Protein AF-A0A117KYS2-F1 (afdb_monomer_lite)

Radius of gyration: 12.73 Å; chains: 1; bounding box: 30×30×34 Å

Structure (mmCIF, N/CA/C/O backbone):
data_AF-A0A117KYS2-F1
#
_entry.id   AF-A0A117KYS2-F1
#
loop_
_atom_site.group_PDB
_atom_site.id
_atom_site.type_symbol
_atom_site.label_atom_id
_atom_site.label_alt_id
_atom_site.label_comp_id
_atom_site.label_asym_id
_atom_site.label_entity_id
_atom_site.label_seq_id
_atom_site.pdbx_PDB_ins_code
_atom_site.Cartn_x
_atom_site.Cartn_y
_atom_site.Cartn_z
_atom_site.occupancy
_atom_site.B_iso_or_equiv
_atom_site.auth_seq_id
_atom_site.auth_comp_id
_atom_site.auth_asym_id
_atom_site.auth_atom_id
_atom_site.pdbx_PDB_model_num
ATOM 1 N N . MET A 1 1 ? -1.937 -6.103 -21.240 1.00 41.62 1 MET A N 1
ATOM 2 C CA . MET A 1 1 ? -1.126 -4.894 -21.483 1.00 41.62 1 MET A CA 1
ATOM 3 C C . MET A 1 1 ? -0.213 -4.769 -20.278 1.00 41.62 1 MET A C 1
ATOM 5 O O . MET A 1 1 ? -0.720 -4.601 -19.182 1.00 41.62 1 MET A O 1
ATOM 9 N N . ASN A 1 2 ? 1.076 -5.072 -20.432 1.00 56.41 2 ASN A N 1
ATOM 10 C CA . ASN A 1 2 ? 2.043 -4.975 -19.338 1.00 56.41 2 ASN A CA 1
ATOM 11 C C . ASN A 1 2 ? 2.710 -3.612 -19.506 1.00 56.41 2 ASN A C 1
ATOM 13 O O . ASN A 1 2 ? 3.801 -3.515 -20.073 1.00 56.41 2 ASN A O 1
ATOM 17 N N . ASP A 1 3 ? 1.972 -2.560 -19.155 1.00 60.66 3 ASP A N 1
ATOM 18 C CA . ASP A 1 3 ? 2.527 -1.216 -19.114 1.00 60.66 3 ASP A CA 1
ATOM 19 C C . ASP A 1 3 ? 3.581 -1.280 -18.024 1.00 60.66 3 ASP A C 1
ATOM 21 O O . ASP A 1 3 ? 3.247 -1.355 -16.844 1.00 60.66 3 ASP A O 1
ATOM 25 N N . ARG A 1 4 ? 4.851 -1.404 -18.420 1.00 71.94 4 ARG A N 1
ATOM 26 C CA . ARG A 1 4 ? 6.005 -1.476 -17.519 1.00 71.94 4 ARG A CA 1
ATOM 27 C C . ARG A 1 4 ? 6.151 -0.131 -16.813 1.00 71.94 4 ARG A C 1
ATOM 29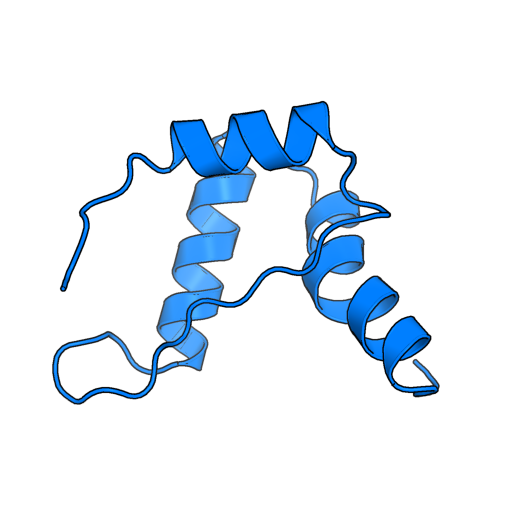 O O . ARG A 1 4 ? 7.050 0.646 -17.123 1.00 71.94 4 ARG A O 1
ATOM 36 N N . LEU A 1 5 ? 5.207 0.162 -15.930 1.00 82.44 5 LEU A N 1
ATOM 37 C CA . LEU A 1 5 ? 5.099 1.410 -15.217 1.00 82.44 5 LEU A CA 1
ATOM 38 C C . LEU A 1 5 ? 6.310 1.507 -14.304 1.00 82.44 5 LEU A C 1
ATOM 40 O O . LEU A 1 5 ? 6.591 0.589 -13.531 1.00 82.44 5 LEU A O 1
ATOM 44 N N . ASP A 1 6 ? 7.033 2.614 -14.419 1.00 91.94 6 ASP A N 1
ATOM 45 C CA . ASP A 1 6 ? 8.123 2.909 -13.505 1.00 91.94 6 ASP A CA 1
ATOM 46 C C . ASP A 1 6 ? 7.557 2.954 -12.072 1.00 91.94 6 ASP A C 1
ATOM 48 O O . ASP A 1 6 ? 6.666 3.771 -11.800 1.00 91.94 6 ASP A O 1
ATOM 52 N N . PRO A 1 7 ? 8.050 2.115 -11.137 1.00 93.12 7 PRO A N 1
ATOM 53 C CA . PRO A 1 7 ? 7.612 2.139 -9.745 1.00 93.12 7 PRO A CA 1
ATOM 54 C C . PRO A 1 7 ? 7.706 3.520 -9.089 1.00 93.12 7 PRO A C 1
ATOM 56 O O . PRO A 1 7 ? 6.967 3.800 -8.144 1.00 93.12 7 PRO A O 1
ATOM 59 N N . LYS A 1 8 ? 8.567 4.408 -9.604 1.00 95.69 8 LYS A N 1
ATOM 60 C CA . LYS A 1 8 ? 8.659 5.794 -9.148 1.00 95.69 8 LYS A CA 1
ATOM 61 C C . LYS A 1 8 ? 7.374 6.581 -9.340 1.00 95.69 8 LYS A C 1
ATOM 63 O O . LYS A 1 8 ? 7.008 7.331 -8.441 1.00 95.69 8 LYS A O 1
ATOM 68 N N . LEU A 1 9 ? 6.656 6.367 -10.438 1.00 96.12 9 LEU A N 1
ATOM 69 C CA . LEU A 1 9 ? 5.382 7.045 -10.673 1.00 96.12 9 LEU A CA 1
ATOM 70 C C . LEU A 1 9 ? 4.340 6.640 -9.627 1.00 96.12 9 LEU A C 1
ATOM 72 O O . LEU A 1 9 ? 3.611 7.487 -9.119 1.00 96.12 9 LEU A O 1
ATOM 76 N N . ILE A 1 10 ? 4.319 5.359 -9.251 1.00 95.75 10 ILE A N 1
ATOM 77 C CA . ILE A 1 10 ? 3.429 4.848 -8.202 1.00 95.75 10 ILE A CA 1
ATOM 78 C C . ILE A 1 10 ? 3.814 5.439 -6.841 1.00 95.75 10 ILE A C 1
ATOM 80 O O . ILE A 1 10 ? 2.952 5.907 -6.100 1.00 95.75 10 ILE A O 1
ATOM 84 N N . PHE A 1 11 ? 5.108 5.442 -6.511 1.00 97.88 11 PHE A N 1
ATOM 85 C CA . PHE A 1 11 ? 5.607 6.007 -5.259 1.00 97.88 11 PHE A CA 1
ATOM 86 C C . PHE A 1 11 ? 5.260 7.495 -5.123 1.00 97.88 11 PHE A C 1
ATOM 88 O O . PHE A 1 11 ? 4.721 7.908 -4.094 1.00 97.88 11 PHE A O 1
ATOM 95 N N . ASP A 1 12 ? 5.526 8.284 -6.165 1.00 98.12 12 ASP A N 1
ATOM 96 C CA . ASP A 1 12 ? 5.252 9.720 -6.180 1.00 98.12 12 ASP A CA 1
ATOM 97 C C . ASP A 1 12 ? 3.743 9.990 -6.080 1.00 98.12 12 ASP A C 1
ATOM 99 O O . ASP A 1 12 ? 3.329 10.868 -5.323 1.00 98.12 12 ASP A O 1
ATOM 103 N N . ALA A 1 13 ? 2.910 9.195 -6.762 1.00 98.00 13 ALA A N 1
ATOM 104 C CA . ALA A 1 13 ? 1.456 9.294 -6.658 1.00 98.00 13 ALA A CA 1
ATOM 105 C C . ALA A 1 13 ? 0.960 9.014 -5.231 1.00 98.00 13 ALA A C 1
ATOM 107 O O . ALA A 1 13 ? 0.165 9.787 -4.695 1.00 98.00 13 ALA A O 1
ATOM 108 N N . ILE A 1 14 ? 1.468 7.962 -4.577 1.00 98.38 14 ILE A N 1
ATOM 109 C CA . ILE A 1 14 ? 1.124 7.658 -3.180 1.00 98.38 14 ILE A CA 1
ATOM 110 C C . ILE A 1 14 ? 1.546 8.809 -2.261 1.00 98.38 14 ILE A C 1
ATOM 112 O O . ILE A 1 14 ? 0.769 9.211 -1.396 1.00 98.38 14 ILE A O 1
ATOM 116 N N . LYS A 1 15 ? 2.755 9.359 -2.441 1.00 98.31 15 LYS A N 1
ATOM 117 C CA . LYS A 1 15 ? 3.247 10.482 -1.629 1.00 98.31 15 LYS A CA 1
ATOM 118 C C . LYS A 1 15 ? 2.446 11.763 -1.847 1.00 98.31 15 LYS A C 1
ATOM 120 O O . LYS A 1 15 ? 2.225 12.492 -0.885 1.00 98.31 15 LYS A O 1
ATOM 125 N N . TYR A 1 16 ? 2.003 12.021 -3.073 1.00 98.62 16 TYR A N 1
ATOM 126 C CA . TYR A 1 16 ? 1.166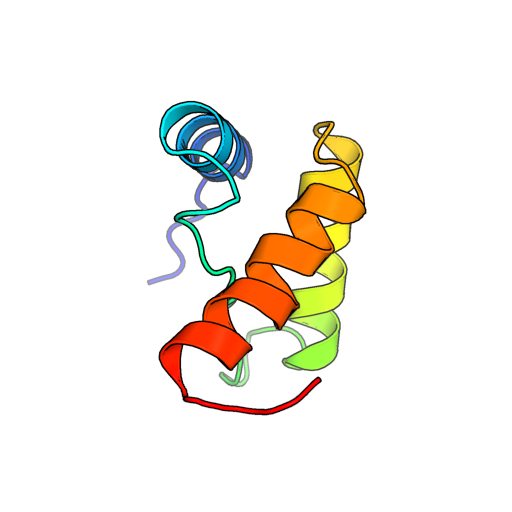 13.171 -3.399 1.00 98.62 16 TYR A CA 1
ATOM 127 C C . TYR A 1 16 ? -0.239 13.061 -2.789 1.00 98.62 16 TYR A C 1
ATOM 129 O O . TYR A 1 16 ? -0.733 14.022 -2.203 1.00 98.62 16 TYR A O 1
ATOM 137 N N . VAL A 1 17 ? -0.880 11.893 -2.905 1.00 98.50 17 VAL A N 1
ATOM 138 C CA . VAL A 1 17 ? -2.261 11.669 -2.440 1.00 98.50 17 VAL A CA 1
ATOM 139 C C . VAL A 1 17 ? -2.345 11.495 -0.917 1.00 98.50 17 VAL A C 1
ATOM 141 O O . VAL A 1 17 ? -3.288 11.995 -0.297 1.00 98.50 17 VAL A O 1
ATOM 144 N N . GLY A 1 18 ? -1.362 10.812 -0.327 1.00 98.56 18 GLY A N 1
ATOM 145 C CA . GLY A 1 18 ? -1.352 10.389 1.073 1.00 98.56 18 GLY A CA 1
ATOM 146 C C . GLY A 1 18 ? -1.735 8.915 1.237 1.00 98.56 18 GLY A C 1
ATOM 147 O O . GLY A 1 18 ? -2.735 8.442 0.692 1.00 98.56 18 GLY A O 1
ATOM 148 N N . ALA A 1 19 ? -0.941 8.164 2.008 1.00 98.62 19 ALA A N 1
ATOM 149 C CA . ALA A 1 19 ? -1.132 6.725 2.217 1.00 98.62 19 ALA A CA 1
ATOM 150 C C . ALA A 1 19 ? -2.479 6.383 2.883 1.00 98.62 19 ALA A C 1
ATOM 152 O O . ALA A 1 19 ? -3.017 5.303 2.675 1.00 98.62 19 ALA A O 1
ATOM 153 N N . GLU A 1 20 ? -3.062 7.295 3.658 1.00 98.44 20 GLU A N 1
ATOM 154 C CA . GLU A 1 20 ? -4.374 7.157 4.299 1.00 98.44 20 GLU A CA 1
ATOM 155 C C . GLU A 1 20 ? -5.561 7.199 3.321 1.00 98.44 20 GLU A C 1
ATOM 157 O O . GLU A 1 20 ? -6.682 6.866 3.702 1.00 98.44 20 GLU A O 1
ATOM 162 N N . LYS A 1 21 ? -5.318 7.584 2.063 1.00 98.44 21 LYS A N 1
ATOM 163 C CA . LYS A 1 21 ? -6.320 7.643 0.986 1.00 98.44 21 LYS A CA 1
ATOM 164 C C . LYS A 1 21 ? -6.043 6.642 -0.138 1.00 98.44 21 LYS A C 1
ATOM 166 O O . LYS A 1 21 ? -6.731 6.662 -1.154 1.00 98.44 21 LYS A O 1
ATOM 171 N N . CYS A 1 22 ? -5.050 5.771 0.035 1.00 98.62 22 CYS A N 1
ATOM 172 C CA . CYS A 1 22 ? -4.608 4.821 -0.982 1.00 98.62 22 CYS A CA 1
ATOM 173 C C . CYS A 1 22 ? -4.867 3.372 -0.557 1.00 98.62 22 CYS A C 1
ATOM 175 O O . CYS A 1 22 ? -4.761 3.025 0.618 1.00 98.62 22 CYS A O 1
ATOM 177 N N . VAL A 1 23 ? -5.131 2.506 -1.532 1.00 98.38 23 VAL A N 1
ATOM 178 C CA . VAL A 1 23 ? -5.069 1.045 -1.389 1.00 98.38 23 VAL A CA 1
ATOM 179 C C . VAL A 1 23 ? -4.037 0.525 -2.381 1.00 98.38 23 VAL A C 1
ATOM 181 O O . VAL A 1 23 ? -3.926 1.060 -3.483 1.00 98.38 23 VAL A O 1
ATOM 184 N N . ILE A 1 24 ? -3.279 -0.505 -2.001 1.00 97.56 24 ILE A N 1
ATOM 185 C CA . ILE A 1 24 ? -2.362 -1.188 -2.920 1.00 97.56 24 ILE A CA 1
ATOM 186 C C . ILE A 1 24 ? -2.928 -2.541 -3.351 1.00 97.56 24 ILE A C 1
ATOM 188 O O . ILE A 1 24 ? -3.394 -3.322 -2.527 1.00 97.56 24 ILE A O 1
ATOM 192 N N . ALA A 1 25 ? -2.852 -2.826 -4.648 1.00 95.25 25 ALA A N 1
ATOM 193 C CA . ALA A 1 25 ? -3.207 -4.106 -5.249 1.00 95.25 25 ALA A CA 1
ATOM 194 C C . ALA A 1 25 ? -2.325 -4.333 -6.483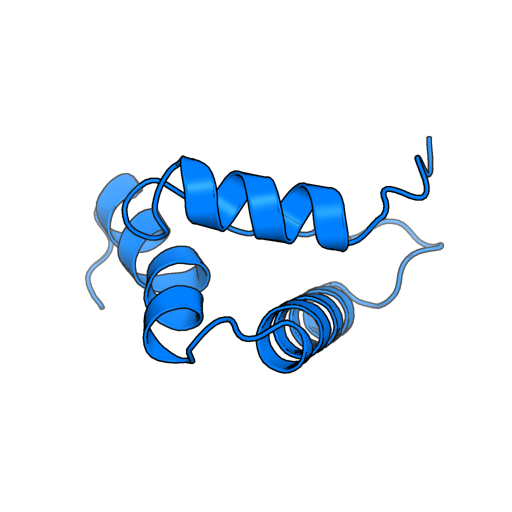 1.00 95.25 25 ALA A C 1
ATOM 196 O O . ALA A 1 25 ? -1.956 -3.375 -7.160 1.00 95.25 25 ALA A O 1
ATOM 197 N N . THR A 1 26 ? -1.963 -5.585 -6.760 1.00 93.25 26 THR A N 1
ATOM 198 C CA . THR A 1 26 ? -1.095 -5.932 -7.899 1.00 93.25 26 THR A CA 1
ATOM 199 C C . THR A 1 26 ? -1.866 -6.364 -9.139 1.00 93.25 26 THR A C 1
ATOM 201 O O . THR A 1 26 ? -1.279 -6.403 -10.214 1.00 93.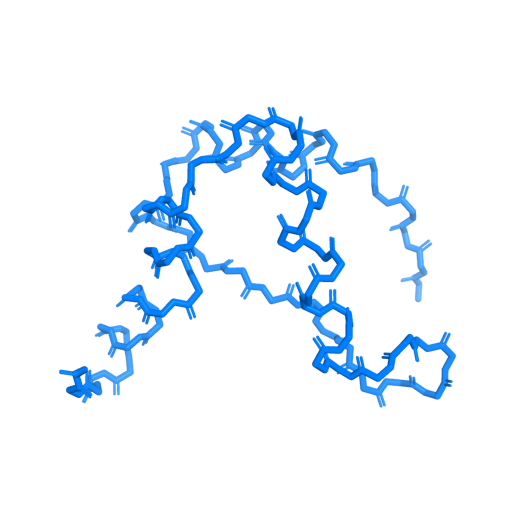25 26 THR A O 1
ATOM 204 N N . ASP A 1 27 ? -3.146 -6.719 -8.987 1.00 91.75 27 ASP A N 1
ATOM 205 C CA . ASP A 1 27 ? -3.955 -7.369 -10.028 1.00 91.75 27 ASP A CA 1
ATOM 206 C C . ASP A 1 27 ? -3.286 -8.636 -10.610 1.00 91.75 27 ASP A C 1
ATOM 208 O O . ASP A 1 27 ? -3.411 -8.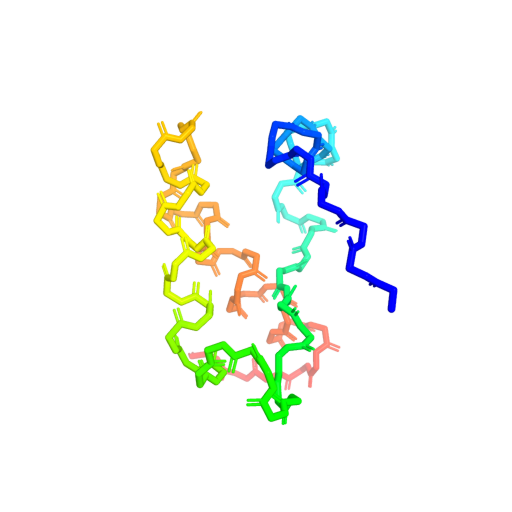960 -11.789 1.00 91.75 27 ASP A O 1
ATOM 212 N N . PHE A 1 28 ? -2.507 -9.351 -9.788 1.00 92.31 28 PHE A N 1
ATOM 213 C CA . PHE A 1 28 ? -1.864 -10.606 -10.189 1.00 92.31 28 PHE A CA 1
ATOM 214 C C . PHE A 1 28 ? -2.816 -11.797 -10.031 1.00 92.31 28 PHE A C 1
ATOM 216 O O . PHE A 1 28 ? -3.694 -11.814 -9.172 1.00 92.31 28 PHE A O 1
ATOM 223 N N . GLY A 1 29 ? -2.583 -12.835 -10.833 1.00 92.00 29 GLY A N 1
ATOM 224 C CA . GLY A 1 29 ? -3.428 -14.034 -10.932 1.00 92.00 29 GLY A CA 1
ATOM 225 C C . GLY A 1 29 ? -3.407 -14.664 -12.328 1.00 92.00 29 GLY A C 1
ATOM 226 O O . GLY A 1 29 ? -3.862 -15.786 -12.524 1.00 92.00 29 GLY A O 1
ATOM 227 N N . GLN A 1 30 ? -2.842 -13.952 -13.302 1.00 92.75 30 GLN A N 1
ATOM 228 C CA . GLN A 1 30 ? -2.607 -14.417 -14.661 1.00 92.75 30 GLN A CA 1
ATOM 229 C C . GLN A 1 30 ? -1.378 -15.337 -14.715 1.00 92.75 30 GLN A C 1
ATOM 231 O O . GLN A 1 30 ? -0.402 -15.122 -14.000 1.00 92.75 30 GLN A O 1
ATOM 236 N N . LEU A 1 31 ? -1.392 -16.313 -15.628 1.00 91.50 31 LEU A N 1
ATOM 237 C CA . LEU A 1 31 ? -0.363 -17.359 -15.760 1.00 91.50 31 LEU A CA 1
ATOM 238 C C . LEU A 1 31 ? 1.077 -16.832 -15.911 1.00 91.50 31 LEU A C 1
ATOM 240 O O . LEU A 1 31 ? 2.025 -17.495 -15.506 1.00 91.50 31 LEU A O 1
ATOM 244 N N . TYR A 1 32 ? 1.247 -15.663 -16.525 1.00 89.69 32 TYR A N 1
ATOM 245 C CA . TYR A 1 32 ? 2.557 -15.073 -16.812 1.00 89.69 32 TYR A CA 1
ATOM 246 C C . TYR A 1 32 ? 3.086 -14.161 -15.695 1.00 89.69 32 TYR A C 1
ATOM 248 O O . TYR A 1 32 ? 4.219 -13.688 -15.786 1.00 89.69 32 TYR A O 1
ATOM 256 N N . ASN A 1 33 ? 2.281 -13.880 -14.670 1.00 90.31 33 ASN A N 1
ATOM 257 C CA . ASN A 1 33 ? 2.697 -13.094 -13.516 1.00 90.31 33 ASN A CA 1
ATOM 258 C C . ASN A 1 33 ? 3.185 -14.024 -12.392 1.00 90.31 33 ASN A C 1
ATOM 260 O O . ASN A 1 33 ? 2.765 -15.181 -12.319 1.00 90.31 33 ASN A O 1
ATOM 264 N N . PRO A 1 34 ? 4.056 -13.539 -11.487 1.00 92.00 34 PRO A N 1
ATOM 265 C CA . PRO A 1 34 ? 4.355 -14.252 -10.252 1.00 92.00 34 PRO A CA 1
ATOM 266 C C . PRO A 1 34 ? 3.075 -14.635 -9.491 1.00 92.00 34 PRO A C 1
ATOM 268 O O . PRO A 1 34 ? 2.064 -13.932 -9.609 1.00 92.00 34 PRO A O 1
ATOM 271 N N . PRO A 1 35 ? 3.117 -15.688 -8.651 1.00 95.56 35 PRO A N 1
ATOM 272 C CA . PRO A 1 35 ? 2.005 -16.017 -7.766 1.00 95.56 35 PRO A CA 1
ATOM 273 C C . PRO A 1 35 ? 1.514 -14.777 -6.995 1.00 95.56 35 PRO A C 1
ATOM 275 O O . PRO A 1 35 ? 2.351 -13.981 -6.562 1.00 95.56 35 PRO A O 1
ATOM 278 N N . PRO A 1 36 ? 0.198 -14.590 -6.774 1.00 96.00 36 PRO A N 1
ATOM 279 C CA . PRO A 1 36 ? -0.337 -13.337 -6.229 1.00 96.00 36 PRO A CA 1
ATOM 280 C C . PRO A 1 36 ? 0.325 -12.868 -4.925 1.00 96.00 36 PRO A C 1
ATOM 282 O O . PRO A 1 36 ? 0.693 -11.699 -4.799 1.00 96.00 36 PRO A O 1
ATOM 285 N N . ALA A 1 37 ? 0.553 -13.790 -3.983 1.00 96.25 37 ALA A N 1
ATOM 286 C CA . ALA A 1 37 ? 1.229 -13.489 -2.719 1.00 96.25 37 ALA A CA 1
ATOM 287 C C . ALA A 1 37 ? 2.676 -13.005 -2.927 1.00 96.25 37 ALA A C 1
ATOM 289 O O . ALA A 1 37 ? 3.125 -12.055 -2.285 1.00 96.25 37 ALA A O 1
ATOM 290 N N . GLU A 1 38 ? 3.390 -13.622 -3.868 1.00 96.88 38 GLU A N 1
ATOM 291 C CA . GLU A 1 38 ? 4.760 -13.256 -4.225 1.00 96.88 38 GLU A CA 1
ATOM 292 C C . GLU A 1 38 ? 4.814 -11.897 -4.937 1.00 96.88 38 GLU A C 1
ATOM 294 O O . GLU A 1 38 ? 5.679 -11.071 -4.645 1.00 96.88 38 GLU A O 1
ATOM 299 N N . GLY A 1 39 ? 3.842 -11.620 -5.810 1.00 95.44 39 GLY A N 1
ATOM 300 C CA . GLY A 1 39 ? 3.683 -10.317 -6.450 1.00 95.44 39 GLY A CA 1
ATOM 301 C C . GLY A 1 39 ? 3.486 -9.184 -5.449 1.00 95.44 39 GLY A C 1
ATOM 302 O O . GLY A 1 39 ? 4.181 -8.170 -5.519 1.00 95.44 39 GLY A O 1
ATOM 303 N N . MET A 1 40 ? 2.584 -9.370 -4.480 1.00 97.44 40 MET A N 1
ATOM 304 C CA . MET A 1 40 ? 2.355 -8.382 -3.422 1.00 97.44 40 MET A CA 1
ATOM 305 C C . MET A 1 40 ? 3.611 -8.182 -2.564 1.00 97.44 40 MET A C 1
ATOM 307 O O . MET A 1 40 ? 3.997 -7.045 -2.285 1.00 97.44 40 MET A O 1
ATOM 311 N N . ARG A 1 41 ? 4.305 -9.269 -2.199 1.00 97.56 41 ARG A N 1
ATOM 312 C CA . ARG A 1 41 ? 5.573 -9.199 -1.458 1.00 97.56 41 ARG A CA 1
ATOM 313 C C . ARG A 1 41 ? 6.618 -8.371 -2.208 1.00 97.56 41 ARG A C 1
ATOM 315 O O . ARG A 1 41 ? 7.240 -7.492 -1.611 1.00 97.56 41 ARG A O 1
ATOM 322 N N . LEU A 1 42 ? 6.801 -8.622 -3.506 1.00 96.31 42 LEU A N 1
ATOM 323 C CA . LEU A 1 42 ? 7.739 -7.874 -4.341 1.00 96.31 42 LEU A CA 1
ATOM 324 C C . LEU A 1 42 ? 7.362 -6.390 -4.420 1.00 96.31 42 LEU A C 1
ATOM 326 O O . LEU A 1 42 ? 8.227 -5.531 -4.243 1.00 96.31 42 LEU A O 1
ATOM 330 N N . PHE A 1 43 ? 6.081 -6.084 -4.630 1.00 96.56 43 PHE A N 1
ATOM 331 C CA . PHE A 1 43 ? 5.604 -4.707 -4.719 1.00 96.56 43 PHE A CA 1
ATOM 332 C C . PHE A 1 43 ? 5.850 -3.925 -3.420 1.00 96.56 43 PHE A C 1
ATOM 334 O O . PHE A 1 43 ? 6.382 -2.814 -3.454 1.00 96.56 43 PHE A O 1
ATOM 341 N N . ILE A 1 44 ? 5.576 -4.541 -2.266 1.00 98.19 44 ILE A N 1
ATOM 342 C CA . ILE A 1 44 ? 5.878 -3.959 -0.953 1.00 98.19 44 ILE A CA 1
ATOM 343 C C . ILE A 1 44 ? 7.381 -3.703 -0.797 1.00 98.19 44 ILE A C 1
ATOM 345 O O . ILE A 1 44 ? 7.772 -2.618 -0.367 1.00 98.19 44 ILE A O 1
ATOM 349 N N . VAL A 1 45 ? 8.240 -4.662 -1.163 1.00 98.06 45 VAL A N 1
ATOM 350 C CA . VAL A 1 45 ? 9.704 -4.495 -1.080 1.00 98.06 45 VAL A CA 1
ATOM 351 C C . VAL A 1 45 ? 10.183 -3.328 -1.941 1.00 98.06 45 VAL A C 1
ATOM 353 O O . VAL A 1 45 ? 11.027 -2.552 -1.487 1.00 98.06 45 VAL A O 1
ATOM 356 N N . ILE A 1 46 ? 9.642 -3.173 -3.152 1.00 97.00 46 ILE A N 1
ATOM 357 C CA . ILE A 1 46 ? 9.964 -2.048 -4.038 1.00 97.00 46 ILE A CA 1
ATOM 358 C C . ILE A 1 46 ? 9.599 -0.725 -3.356 1.00 97.00 46 ILE A C 1
ATOM 360 O O . ILE A 1 46 ? 10.477 0.113 -3.163 1.00 97.00 46 ILE A O 1
ATOM 364 N N . LEU A 1 47 ? 8.356 -0.562 -2.890 1.00 98.00 47 LEU A N 1
ATOM 365 C CA . LEU A 1 47 ? 7.919 0.665 -2.212 1.00 98.00 47 LEU A CA 1
ATOM 366 C C . LEU A 1 47 ? 8.744 0.965 -0.947 1.00 98.00 47 LEU A C 1
ATOM 368 O O . LEU A 1 47 ? 9.121 2.114 -0.711 1.00 98.00 47 LEU A O 1
ATOM 372 N N . ARG A 1 48 ? 9.079 -0.059 -0.149 1.00 98.25 48 ARG A N 1
ATOM 373 C CA . ARG A 1 48 ? 9.936 0.081 1.044 1.00 98.25 48 ARG A CA 1
ATOM 374 C C . ARG A 1 48 ? 11.331 0.583 0.677 1.00 98.25 48 ARG A C 1
ATOM 376 O O . ARG A 1 48 ? 11.821 1.512 1.313 1.00 98.25 48 ARG A O 1
ATOM 383 N N . ARG A 1 49 ? 11.955 0.021 -0.367 1.00 98.12 49 ARG A N 1
ATOM 384 C CA . ARG A 1 49 ? 13.275 0.464 -0.860 1.00 98.12 49 ARG A CA 1
ATOM 385 C C . ARG A 1 49 ? 13.266 1.897 -1.386 1.00 98.12 49 ARG A C 1
ATOM 387 O O . ARG A 1 49 ? 14.290 2.564 -1.316 1.00 98.12 49 ARG A O 1
ATOM 394 N N . MET A 1 50 ? 12.123 2.374 -1.869 1.00 97.56 50 MET A N 1
ATOM 395 C CA . MET A 1 50 ? 11.945 3.757 -2.319 1.00 97.56 50 MET A CA 1
ATOM 396 C C . MET A 1 50 ? 11.671 4.743 -1.173 1.00 97.56 50 MET A C 1
ATOM 398 O O . MET A 1 50 ? 11.613 5.945 -1.406 1.00 97.56 50 MET A O 1
ATOM 402 N N . GLY A 1 51 ? 11.536 4.260 0.068 1.00 98.12 51 GLY A N 1
ATOM 403 C CA . GLY A 1 51 ? 11.370 5.096 1.259 1.00 98.12 51 GLY A CA 1
ATOM 404 C C . GLY A 1 51 ? 9.955 5.122 1.838 1.00 98.12 51 GLY A C 1
ATOM 405 O O . GLY A 1 51 ? 9.669 5.949 2.703 1.00 98.12 51 GLY A O 1
ATOM 406 N N . MET A 1 52 ? 9.056 4.234 1.400 1.00 98.44 52 MET A N 1
ATOM 407 C CA . MET A 1 52 ? 7.760 4.055 2.061 1.00 98.44 52 MET A CA 1
ATOM 408 C C . MET A 1 52 ? 7.974 3.384 3.423 1.00 98.44 52 MET A C 1
ATOM 410 O O . MET A 1 52 ? 8.732 2.419 3.535 1.00 98.44 52 MET A O 1
ATOM 414 N N . SER A 1 53 ? 7.325 3.866 4.478 1.00 98.56 53 SER A N 1
ATOM 415 C CA . SER A 1 53 ? 7.403 3.272 5.817 1.00 98.56 53 SER A CA 1
ATOM 416 C C . SER A 1 53 ? 6.529 2.018 5.945 1.00 98.56 53 SER A C 1
ATOM 418 O O . SER A 1 53 ? 5.563 1.836 5.207 1.00 98.56 53 SER A O 1
ATOM 420 N N . GLU A 1 54 ? 6.819 1.152 6.920 1.00 98.31 54 GLU A N 1
ATOM 421 C CA . GLU A 1 54 ? 5.965 -0.020 7.209 1.00 98.31 54 GLU A CA 1
ATOM 422 C C . GLU A 1 54 ? 4.567 0.393 7.635 1.00 98.31 54 GLU A C 1
ATOM 424 O O . GLU A 1 54 ? 3.591 -0.246 7.260 1.00 98.31 54 GLU A O 1
ATOM 429 N N . LYS A 1 55 ? 4.465 1.503 8.372 1.00 98.62 55 LYS A N 1
ATOM 430 C CA . LYS A 1 55 ? 3.187 2.067 8.792 1.00 98.62 55 LYS A CA 1
ATOM 431 C C . LYS A 1 55 ? 2.344 2.493 7.589 1.00 98.62 55 LYS A C 1
ATOM 433 O O . LYS A 1 55 ? 1.150 2.203 7.569 1.00 98.62 55 LYS A O 1
ATOM 438 N N . GLU A 1 56 ? 2.941 3.154 6.596 1.00 98.75 56 GLU A N 1
ATOM 439 C CA . GLU A 1 56 ? 2.252 3.527 5.351 1.00 98.75 56 GLU A CA 1
ATOM 440 C C . GLU A 1 56 ? 1.814 2.281 4.571 1.00 98.75 56 GLU A C 1
ATOM 442 O O . GLU A 1 56 ? 0.657 2.199 4.166 1.00 98.75 56 GLU A O 1
ATOM 447 N N . ILE A 1 57 ? 2.687 1.274 4.434 1.00 98.75 57 ILE A N 1
ATOM 448 C CA . ILE A 1 57 ? 2.335 0.002 3.782 1.00 98.75 57 ILE A CA 1
ATOM 449 C C . ILE A 1 57 ? 1.174 -0.688 4.503 1.00 98.75 57 ILE A C 1
ATOM 451 O O . ILE A 1 57 ? 0.194 -1.050 3.860 1.00 98.75 57 ILE A O 1
ATOM 455 N N . TYR A 1 58 ? 1.241 -0.834 5.828 1.00 98.62 58 TYR A N 1
ATOM 456 C CA . TYR A 1 58 ? 0.175 -1.450 6.620 1.00 98.62 58 TYR A CA 1
ATOM 457 C C . TYR A 1 58 ? -1.143 -0.676 6.493 1.00 98.62 58 TYR A C 1
ATOM 459 O O . TYR A 1 58 ? -2.222 -1.261 6.418 1.00 98.62 58 TYR A O 1
ATOM 467 N N . THR A 1 59 ? -1.062 0.653 6.422 1.00 98.75 59 THR A N 1
ATOM 468 C CA . THR A 1 59 ? -2.237 1.504 6.223 1.00 98.75 59 THR A CA 1
ATOM 469 C C . THR A 1 59 ? -2.899 1.215 4.876 1.0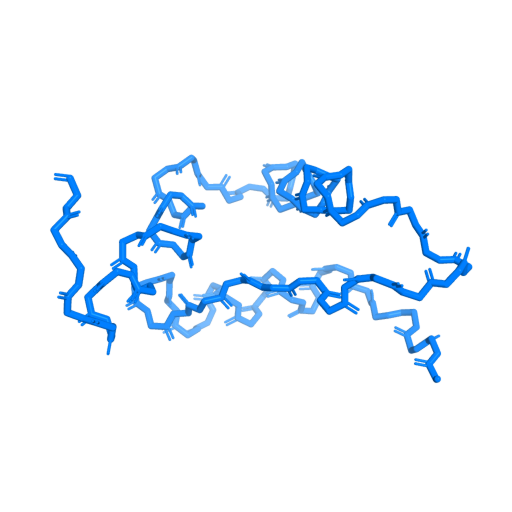0 98.75 59 THR A C 1
ATOM 471 O O . THR A 1 59 ? -4.091 0.926 4.844 1.00 98.75 59 THR A O 1
ATOM 474 N N . MET A 1 60 ? -2.131 1.200 3.785 1.00 98.75 60 MET A N 1
ATOM 475 C CA . MET A 1 60 ? -2.665 0.985 2.434 1.00 98.75 60 MET A CA 1
ATOM 476 C C . MET A 1 60 ? -3.087 -0.461 2.154 1.00 98.75 60 MET A C 1
ATOM 478 O O . MET A 1 60 ? -4.032 -0.688 1.404 1.00 98.75 60 MET A O 1
ATOM 482 N N . ALA A 1 61 ? -2.376 -1.441 2.713 1.00 98.25 61 ALA A N 1
ATOM 483 C CA . ALA A 1 61 ? -2.617 -2.857 2.444 1.00 98.25 61 ALA A CA 1
ATOM 484 C C . ALA A 1 61 ? -3.701 -3.465 3.343 1.00 98.25 61 ALA A C 1
ATOM 486 O O . ALA A 1 61 ? -4.362 -4.409 2.926 1.00 98.25 61 ALA A O 1
ATOM 487 N N . ILE A 1 62 ? -3.862 -2.953 4.571 1.00 98.44 62 ILE A N 1
ATOM 488 C CA . ILE A 1 62 ? -4.700 -3.575 5.606 1.00 98.44 62 ILE A CA 1
ATOM 489 C C . ILE A 1 62 ? -5.751 -2.597 6.133 1.00 98.44 62 ILE A C 1
ATOM 491 O O . ILE A 1 62 ? -6.944 -2.848 5.982 1.00 98.44 62 ILE A O 1
ATOM 495 N N . LYS A 1 63 ? -5.340 -1.459 6.717 1.00 98.62 63 LYS A N 1
ATOM 496 C CA . LYS A 1 63 ? -6.287 -0.565 7.417 1.00 98.62 63 LYS A CA 1
ATOM 497 C C . LYS A 1 63 ? -7.315 0.073 6.496 1.00 98.62 63 LYS A C 1
ATOM 499 O O . LYS A 1 63 ? -8.494 0.094 6.835 1.00 98.62 63 LYS A O 1
ATOM 504 N N . ASN A 1 64 ? -6.878 0.614 5.363 1.00 98.62 64 ASN A N 1
ATOM 505 C CA . ASN A 1 64 ? -7.783 1.304 4.452 1.00 98.62 64 ASN A CA 1
ATOM 506 C C . ASN A 1 64 ? -8.789 0.327 3.824 1.00 98.62 64 ASN A C 1
ATOM 508 O O . ASN A 1 64 ? -9.980 0.616 3.915 1.00 98.62 64 ASN A O 1
ATOM 512 N N . PRO A 1 65 ? -8.381 -0.838 3.274 1.00 98.38 65 PRO A N 1
ATOM 513 C CA . PRO A 1 65 ? -9.338 -1.833 2.792 1.00 98.38 65 PRO A CA 1
ATOM 514 C C . PRO A 1 65 ? -10.294 -2.328 3.876 1.00 98.38 65 PRO A C 1
ATOM 516 O O . PRO A 1 65 ? -11.494 -2.368 3.633 1.00 98.38 65 PRO A O 1
ATOM 519 N N . ALA A 1 66 ? -9.793 -2.645 5.076 1.00 98.50 66 ALA A N 1
ATOM 520 C CA . ALA A 1 66 ? -10.638 -3.114 6.173 1.00 98.50 66 ALA A CA 1
ATOM 521 C C . ALA A 1 66 ? -11.700 -2.075 6.553 1.00 98.50 66 ALA A C 1
ATOM 523 O O . ALA A 1 66 ? -12.876 -2.402 6.640 1.00 98.50 66 ALA A O 1
ATOM 524 N N . LYS A 1 67 ? -11.315 -0.796 6.655 1.00 97.94 67 LYS A N 1
ATOM 525 C CA . LYS A 1 67 ? -12.260 0.301 6.893 1.00 97.94 67 LYS A CA 1
ATOM 526 C C . LYS A 1 67 ? -13.295 0.445 5.771 1.00 97.94 67 LYS A C 1
ATOM 528 O O . LYS A 1 67 ? -14.453 0.720 6.055 1.00 97.94 67 LYS A O 1
ATOM 533 N N . LEU A 1 68 ? -12.884 0.318 4.508 1.00 97.94 68 LEU A N 1
ATOM 534 C CA . LEU A 1 68 ? -13.787 0.453 3.355 1.00 97.94 68 LEU A CA 1
ATOM 535 C C . LEU A 1 68 ? -14.795 -0.697 3.256 1.00 97.94 68 LEU A C 1
ATOM 537 O O . LEU A 1 68 ? -15.888 -0.498 2.735 1.00 97.94 68 LEU A O 1
ATOM 541 N N . LEU A 1 69 ? -14.412 -1.881 3.731 1.00 98.00 69 LEU A N 1
ATOM 542 C CA . LEU A 1 69 ? -15.217 -3.100 3.689 1.00 98.00 69 LEU A CA 1
ATOM 543 C C . LEU A 1 69 ? -15.920 -3.411 5.019 1.00 98.00 69 LEU A C 1
ATOM 545 O O . LEU A 1 69 ? -16.553 -4.456 5.116 1.00 98.00 69 LEU A O 1
ATOM 549 N N . ASP A 1 70 ? -15.807 -2.525 6.012 1.00 97.69 70 ASP A N 1
ATOM 550 C CA . ASP A 1 70 ? -16.365 -2.694 7.361 1.00 97.69 70 ASP A CA 1
ATOM 551 C C . ASP A 1 70 ? -15.901 -3.993 8.057 1.00 97.69 70 ASP A C 1
ATOM 553 O O . ASP A 1 70 ? -16.681 -4.752 8.625 1.00 97.69 70 ASP A O 1
ATOM 557 N N . ILE A 1 71 ? -14.596 -4.277 7.965 1.00 97.81 71 ILE A N 1
ATOM 558 C CA . ILE A 1 71 ? -13.941 -5.447 8.565 1.00 97.81 71 ILE A CA 1
ATOM 559 C C . ILE A 1 71 ? -13.191 -5.022 9.834 1.00 97.81 71 ILE A C 1
ATOM 561 O O . ILE A 1 71 ? -12.378 -4.094 9.804 1.00 97.81 71 ILE A O 1
ATOM 565 N N . GLU A 1 72 ? -13.418 -5.741 10.935 1.00 92.81 72 GLU A N 1
ATOM 566 C CA . GLU A 1 72 ? -12.633 -5.606 12.169 1.00 92.81 72 GLU A CA 1
ATOM 567 C C . GLU A 1 72 ? -11.225 -6.210 12.004 1.00 92.81 72 GLU A C 1
ATOM 569 O O . GLU A 1 72 ? -11.059 -7.268 11.392 1.00 92.81 72 GLU A O 1
ATOM 574 N N . LEU A 1 73 ? -10.209 -5.523 12.542 1.00 88.38 73 LEU A N 1
ATOM 575 C CA . LEU A 1 73 ? -8.793 -5.918 12.477 1.00 88.38 73 LEU A CA 1
ATOM 576 C C . LEU A 1 73 ? -8.282 -6.515 13.786 1.00 88.38 73 LEU A C 1
ATOM 578 O O . LEU A 1 73 ? -8.626 -5.958 14.852 1.00 88.38 73 LEU A O 1
#

Foldseek 3Di:
DPPVDDLVVVLVVCVVVDLLPAADAQPDDDPPDPDRVVSLVVNVVVSVVVPDDPVSVCNRHPVNVCVVVVHDD

pLDDT: mean 94.29, std 9.67, range [41.62, 98.75]

Sequence (73 aa):
MNDRLDPKLIFDAIKYVGAEKCVIATDFGQLYNPPPAEGMRLFIVILRRMGMSEKEIYTMAIKNPAKLLDIEL

Secondary structure (DSSP, 8-state):
------HHHHHHHHHHH-GGG--------STTSPPHHHHHHHHHHHHHHTT--HHHHHIIIIIHHHHHTT---